Protein AF-A0A4Q5TF94-F1 (afdb_monomer_lite)

Secondary structure (DSSP, 8-state):
-HHHHHHH---HHHHHHHHHHHHHHTT--HHHHHHHHHHHSSPPPGGGS--

Structure (mmCIF, N/CA/C/O backbone):
data_AF-A0A4Q5TF94-F1
#
_entry.id   AF-A0A4Q5TF94-F1
#
loop_
_atom_site.group_PDB
_atom_site.id
_atom_site.type_symbol
_atom_site.label_atom_id
_atom_site.label_alt_id
_atom_site.label_comp_id
_atom_site.label_asym_id
_atom_site.label_entity_id
_atom_site.label_seq_id
_atom_site.pdbx_PDB_ins_code
_atom_site.Cartn_x
_atom_site.Cartn_y
_atom_site.Cartn_z
_atom_site.occupancy
_atom_site.B_iso_or_equiv
_atom_site.auth_seq_id
_atom_site.auth_comp_id
_atom_site.auth_asym_id
_atom_site.auth_atom_id
_atom_site.pdbx_PDB_model_num
ATOM 1 N N . VAL A 1 1 ? -5.762 1.041 -2.312 1.00 84.38 1 VAL A N 1
ATOM 2 C CA . VAL A 1 1 ? -6.270 0.668 -0.967 1.00 84.38 1 VAL A CA 1
ATOM 3 C C . VAL A 1 1 ? -7.523 -0.191 -1.024 1.00 84.38 1 VAL A C 1
ATOM 5 O O . VAL A 1 1 ? -7.475 -1.256 -0.437 1.00 84.38 1 VAL A O 1
ATOM 8 N N . GLY A 1 2 ? -8.584 0.186 -1.754 1.00 86.25 2 GLY A N 1
ATOM 9 C CA . GLY A 1 2 ? -9.821 -0.617 -1.844 1.00 86.25 2 GLY A CA 1
ATOM 10 C C . GLY A 1 2 ? -9.604 -2.090 -2.218 1.00 86.25 2 GLY A C 1
ATOM 11 O O . GLY A 1 2 ? -10.093 -2.959 -1.513 1.00 86.25 2 GLY A O 1
ATOM 12 N N . VAL A 1 3 ? -8.765 -2.365 -3.225 1.00 89.12 3 VAL A N 1
ATOM 13 C CA . VAL A 1 3 ? -8.378 -3.736 -3.625 1.00 89.12 3 VAL A CA 1
ATOM 14 C C . VAL A 1 3 ? -7.843 -4.562 -2.447 1.00 89.12 3 VAL A C 1
ATOM 16 O O . VAL A 1 3 ? -8.234 -5.707 -2.266 1.00 89.12 3 VAL A O 1
ATOM 19 N N . LEU A 1 4 ? -6.993 -3.977 -1.596 1.00 90.00 4 LEU A N 1
ATOM 20 C CA . LEU A 1 4 ? -6.422 -4.672 -0.437 1.00 90.00 4 LEU A CA 1
ATOM 21 C C . LEU A 1 4 ? -7.426 -4.860 0.700 1.00 90.00 4 LEU A C 1
ATOM 23 O O . LEU A 1 4 ? -7.399 -5.877 1.386 1.00 90.00 4 LEU A O 1
ATOM 27 N N . VAL A 1 5 ? -8.303 -3.877 0.903 1.00 91.31 5 VAL A N 1
ATOM 28 C CA . VAL A 1 5 ? -9.393 -3.964 1.882 1.00 91.31 5 VAL A CA 1
ATOM 29 C C . VAL A 1 5 ? -10.321 -5.122 1.520 1.00 91.31 5 VAL A C 1
ATOM 31 O O . VAL A 1 5 ? -10.616 -5.955 2.369 1.00 91.31 5 VAL A O 1
ATOM 34 N N . GLU A 1 6 ? -10.728 -5.207 0.253 1.00 90.88 6 GLU A N 1
ATOM 35 C CA . GLU A 1 6 ? -11.629 -6.250 -0.242 1.00 90.88 6 GLU A CA 1
ATOM 36 C C . GLU A 1 6 ? -10.970 -7.635 -0.226 1.00 90.88 6 GLU A C 1
ATOM 38 O O . GLU A 1 6 ? -11.551 -8.591 0.280 1.00 90.88 6 GLU A O 1
ATOM 43 N N . ARG A 1 7 ? -9.737 -7.741 -0.737 1.00 88.44 7 ARG A N 1
ATOM 44 C CA . ARG A 1 7 ? -9.060 -9.031 -0.926 1.00 88.44 7 ARG A CA 1
ATOM 45 C C . ARG A 1 7 ? -8.498 -9.620 0.369 1.00 88.44 7 ARG A C 1
ATOM 47 O O . ARG A 1 7 ? -8.518 -10.834 0.538 1.00 88.44 7 ARG A O 1
ATOM 54 N N . TYR A 1 8 ? -8.004 -8.779 1.278 1.00 89.44 8 TYR A N 1
ATOM 55 C CA . TYR A 1 8 ? -7.310 -9.217 2.498 1.00 89.44 8 TYR A CA 1
ATOM 56 C C . TYR A 1 8 ? -8.048 -8.858 3.792 1.00 89.44 8 TYR A C 1
ATOM 58 O O . TYR A 1 8 ? -7.52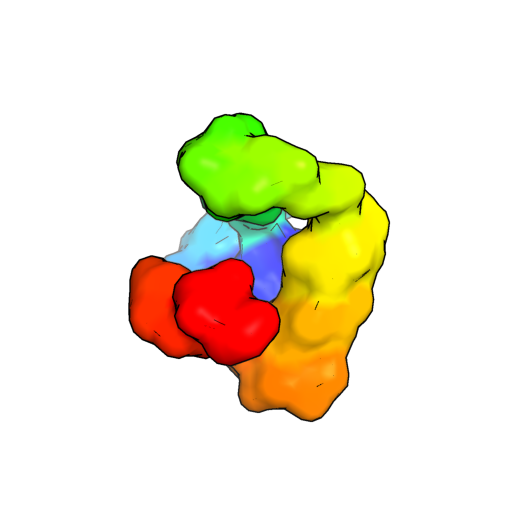1 -9.094 4.878 1.00 89.44 8 TYR A O 1
ATOM 66 N N . GLY A 1 9 ? -9.248 -8.270 3.708 1.00 91.56 9 GLY A N 1
ATOM 67 C CA . GLY A 1 9 ? -10.021 -7.861 4.885 1.00 91.56 9 GLY A CA 1
ATOM 68 C C . GLY A 1 9 ? -9.335 -6.774 5.720 1.00 91.56 9 GLY A C 1
ATOM 69 O O . GLY A 1 9 ? -9.565 -6.679 6.926 1.00 91.56 9 GLY A O 1
ATOM 70 N N . LEU A 1 10 ? -8.452 -5.980 5.108 1.00 93.88 10 LEU A N 1
ATOM 71 C CA . LEU A 1 10 ? -7.704 -4.937 5.805 1.00 93.88 10 LEU A CA 1
ATOM 72 C C . LEU A 1 10 ? -8.575 -3.714 6.085 1.00 93.88 10 LEU A C 1
ATOM 74 O O . LEU A 1 10 ? -9.486 -3.387 5.330 1.00 93.88 10 LEU A O 1
ATOM 78 N N . THR A 1 11 ? -8.238 -2.965 7.132 1.00 96.25 11 THR A N 1
ATOM 79 C CA . THR A 1 11 ? -8.745 -1.597 7.273 1.00 96.25 11 THR A CA 1
ATOM 80 C C . THR A 1 11 ? -8.114 -0.692 6.216 1.00 96.25 11 THR A C 1
ATOM 82 O O . THR A 1 11 ? -7.054 -0.997 5.664 1.00 96.25 11 THR A O 1
ATOM 85 N N . VAL A 1 12 ? -8.741 0.456 5.947 1.00 92.75 12 VAL A N 1
ATOM 86 C CA . VAL A 1 12 ? -8.201 1.446 5.002 1.00 92.75 12 VAL A CA 1
ATOM 87 C C . VAL A 1 12 ? -6.794 1.893 5.415 1.00 92.75 12 VAL A C 1
ATOM 89 O O . VAL A 1 12 ? -5.895 1.914 4.574 1.00 92.75 12 VAL A O 1
ATOM 92 N N . ASP A 1 13 ? -6.580 2.171 6.704 1.00 95.75 13 ASP A N 1
ATOM 93 C CA . ASP A 1 13 ? -5.269 2.541 7.246 1.00 95.75 13 ASP A CA 1
ATOM 94 C C . ASP A 1 13 ? -4.234 1.424 7.095 1.00 95.75 13 ASP A C 1
ATOM 96 O O . ASP A 1 13 ? -3.113 1.678 6.652 1.00 95.75 13 ASP A O 1
ATOM 100 N N . ALA A 1 14 ? -4.600 0.175 7.406 1.00 93.88 14 ALA A N 1
ATOM 101 C CA . ALA A 1 14 ? -3.693 -0.961 7.257 1.00 93.88 14 ALA A CA 1
ATOM 102 C C . ALA A 1 14 ? -3.314 -1.182 5.786 1.00 93.88 14 ALA A C 1
ATOM 104 O O . ALA A 1 14 ? -2.134 -1.318 5.465 1.00 93.88 14 ALA A O 1
ATOM 105 N N . ALA A 1 15 ? -4.293 -1.132 4.879 1.00 94.06 15 ALA A N 1
ATOM 106 C CA . ALA A 1 15 ? -4.059 -1.220 3.441 1.00 94.06 15 ALA A CA 1
ATOM 107 C C . ALA A 1 15 ? -3.140 -0.097 2.938 1.00 94.06 15 ALA A C 1
ATOM 109 O O . ALA A 1 15 ? -2.294 -0.323 2.074 1.00 94.06 15 ALA A O 1
ATOM 110 N N . PHE A 1 16 ? -3.284 1.118 3.473 1.00 94.31 16 PHE A N 1
ATOM 111 C CA . PHE A 1 16 ? -2.407 2.2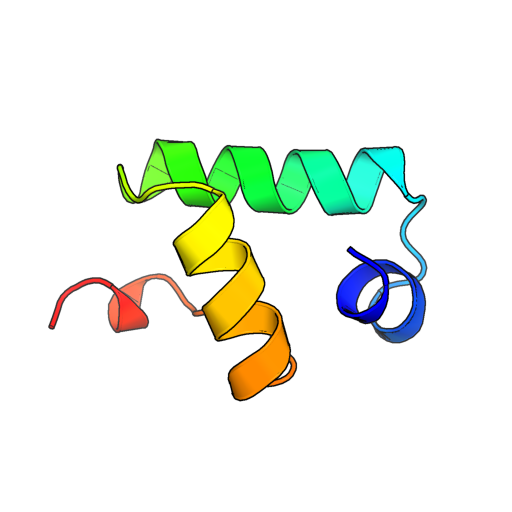30 3.123 1.00 94.31 16 PHE A CA 1
ATOM 112 C C . PHE A 1 16 ? -0.978 2.016 3.636 1.00 94.31 16 PHE A C 1
ATOM 114 O O . PHE A 1 16 ? -0.026 2.208 2.881 1.00 94.31 16 PHE A O 1
ATOM 121 N N . GLN A 1 17 ? -0.815 1.550 4.876 1.00 96.19 17 GLN A N 1
ATOM 122 C CA . GLN A 1 17 ? 0.500 1.244 5.448 1.00 96.19 17 GLN A CA 1
ATOM 123 C C . GLN A 1 17 ? 1.243 0.147 4.678 1.00 96.19 17 GLN A C 1
ATOM 125 O O . GLN A 1 17 ? 2.463 0.219 4.528 1.00 96.19 17 GLN A O 1
ATOM 130 N N . VAL A 1 18 ? 0.520 -0.836 4.137 1.00 94.06 18 VAL A N 1
ATOM 131 C CA . VA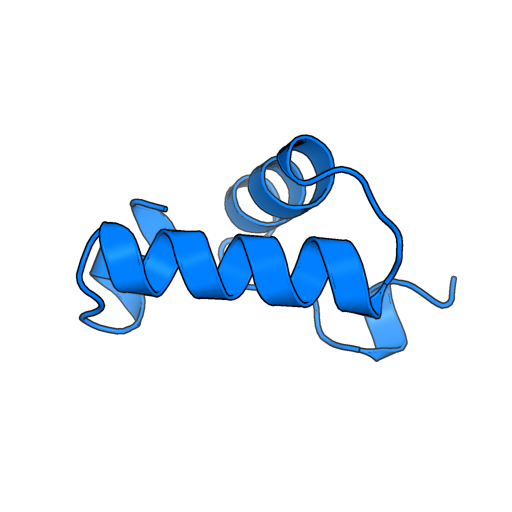L A 1 18 ? 1.107 -1.855 3.256 1.00 94.06 18 VAL A CA 1
ATOM 132 C C . VAL A 1 18 ? 1.697 -1.216 1.994 1.00 94.06 18 VAL A C 1
ATOM 134 O O . VAL A 1 18 ? 2.853 -1.472 1.664 1.00 94.06 18 VAL A O 1
ATOM 137 N N . LEU A 1 19 ? 0.963 -0.306 1.34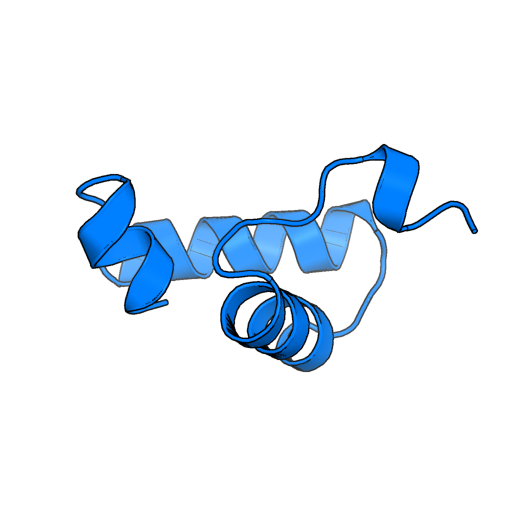3 1.00 94.25 19 LEU A N 1
ATOM 138 C CA . LEU A 1 19 ? 1.478 0.430 0.180 1.00 94.25 19 LEU A CA 1
ATOM 139 C C . LEU A 1 19 ? 2.709 1.275 0.528 1.00 94.25 19 LEU A C 1
ATOM 141 O O . LEU A 1 19 ? 3.664 1.324 -0.247 1.00 94.25 19 LEU A O 1
ATOM 145 N N . VAL A 1 20 ? 2.696 1.935 1.690 1.00 95.12 20 VAL A N 1
ATOM 146 C CA . VAL A 1 20 ? 3.820 2.751 2.173 1.00 95.12 20 VAL A CA 1
ATOM 147 C C . VAL A 1 20 ? 5.063 1.897 2.391 1.00 95.12 20 VAL A C 1
ATOM 149 O O . VAL A 1 20 ? 6.150 2.296 1.975 1.00 95.12 20 VAL A O 1
ATOM 152 N N . ARG A 1 21 ? 4.911 0.707 2.980 1.00 93.94 21 ARG A N 1
ATOM 153 C CA . ARG A 1 21 ? 6.022 -0.228 3.174 1.00 93.94 21 ARG A CA 1
ATOM 154 C C . ARG A 1 21 ? 6.630 -0.661 1.843 1.00 93.94 21 ARG A C 1
ATOM 156 O O . ARG A 1 21 ? 7.842 -0.566 1.705 1.00 93.94 21 ARG A O 1
ATOM 163 N N . HIS A 1 22 ? 5.809 -1.053 0.868 1.00 92.12 22 HIS A N 1
ATOM 164 C CA . HIS A 1 22 ? 6.283 -1.422 -0.475 1.00 92.12 22 HIS A CA 1
ATOM 165 C C . HIS A 1 22 ? 6.995 -0.262 -1.172 1.00 92.12 22 HIS A C 1
ATOM 167 O O . HIS A 1 22 ? 8.064 -0.430 -1.749 1.00 92.12 22 HIS A O 1
ATOM 173 N N . SER A 1 23 ? 6.432 0.944 -1.069 1.00 92.94 23 SER A N 1
ATOM 174 C CA . SER A 1 23 ? 7.039 2.159 -1.616 1.00 92.94 23 SER A CA 1
ATOM 175 C C . SER A 1 23 ? 8.438 2.402 -1.046 1.00 92.94 23 SER A C 1
ATOM 177 O O . SER A 1 23 ? 9.357 2.705 -1.803 1.00 92.94 23 SER A O 1
ATOM 179 N N . GLN A 1 24 ? 8.612 2.237 0.267 1.00 94.44 24 GLN A N 1
ATOM 180 C CA . GLN A 1 24 ? 9.904 2.425 0.930 1.00 94.44 24 GLN A CA 1
ATOM 181 C C . GLN A 1 24 ? 10.882 1.284 0.643 1.00 94.44 24 GLN A C 1
ATOM 183 O O . GLN A 1 24 ? 12.049 1.557 0.385 1.00 94.44 24 GLN A O 1
ATOM 188 N N . HIS A 1 25 ? 10.413 0.032 0.660 1.00 93.44 25 HIS A N 1
ATOM 189 C CA . HIS A 1 25 ? 11.258 -1.145 0.449 1.00 93.44 25 HIS A CA 1
ATOM 190 C C . HIS A 1 25 ? 11.886 -1.133 -0.947 1.00 93.44 25 HIS A C 1
ATOM 192 O O . HIS A 1 25 ? 13.092 -1.297 -1.086 1.00 93.44 25 HIS A O 1
ATOM 198 N N . HIS A 1 26 ? 11.081 -0.840 -1.970 1.00 90.12 26 HIS A N 1
ATOM 199 C CA . HIS A 1 26 ? 11.538 -0.819 -3.361 1.00 90.12 26 HIS A CA 1
ATOM 200 C C . HIS A 1 26 ? 11.982 0.573 -3.834 1.00 90.12 26 HIS A C 1
ATOM 202 O O . HIS A 1 26 ? 12.323 0.751 -5.000 1.00 90.12 26 HIS A O 1
ATOM 208 N N . ASN A 1 27 ? 11.954 1.581 -2.954 1.00 94.12 27 ASN A N 1
ATOM 209 C CA . ASN A 1 27 ? 12.257 2.978 -3.277 1.00 94.12 27 ASN A CA 1
ATOM 210 C C . ASN A 1 27 ? 11.497 3.504 -4.519 1.00 94.12 27 ASN A C 1
ATOM 212 O O . ASN A 1 27 ? 12.010 4.283 -5.327 1.00 94.12 27 ASN A O 1
ATOM 216 N N . VAL A 1 28 ? 10.244 3.077 -4.672 1.00 92.44 28 VAL A N 1
ATOM 217 C CA . VAL A 1 28 ? 9.339 3.485 -5.754 1.00 92.44 28 VAL A CA 1
ATOM 218 C C . VAL A 1 28 ? 8.279 4.426 -5.212 1.00 92.44 28 VAL A C 1
ATOM 220 O O . VAL A 1 28 ? 7.925 4.397 -4.033 1.00 92.44 28 VAL A O 1
ATOM 223 N N . LYS A 1 29 ? 7.724 5.287 -6.064 1.00 95.25 29 LYS A N 1
ATOM 224 C CA . LYS A 1 29 ? 6.712 6.243 -5.606 1.00 95.25 29 LYS A CA 1
ATOM 225 C C . LYS A 1 29 ? 5.440 5.490 -5.223 1.00 95.25 29 LYS A C 1
ATOM 227 O O . LYS A 1 29 ? 4.952 4.665 -5.987 1.00 95.25 29 LYS A O 1
ATOM 232 N N . LEU A 1 30 ? 4.834 5.860 -4.096 1.00 94.25 30 LEU A N 1
ATOM 233 C CA . LEU A 1 30 ? 3.593 5.260 -3.590 1.00 94.25 30 LEU A CA 1
ATOM 234 C C . LEU A 1 30 ? 2.475 5.166 -4.643 1.00 94.25 30 LEU A C 1
ATOM 236 O O . LEU A 1 30 ? 1.758 4.173 -4.715 1.00 94.25 30 LEU A O 1
ATOM 240 N N . ARG A 1 31 ? 2.341 6.194 -5.490 1.00 94.38 31 ARG A N 1
ATOM 241 C CA . ARG A 1 31 ? 1.366 6.216 -6.593 1.00 94.38 31 ARG A CA 1
ATOM 242 C C . ARG A 1 31 ? 1.616 5.138 -7.649 1.00 94.38 31 ARG A C 1
ATOM 244 O O . ARG A 1 31 ? 0.662 4.657 -8.244 1.00 94.38 31 ARG A O 1
ATOM 251 N N . ASP A 1 32 ? 2.874 4.773 -7.877 1.00 94.06 32 ASP A N 1
ATOM 252 C CA . ASP A 1 32 ? 3.251 3.749 -8.847 1.00 94.06 32 ASP A CA 1
ATOM 253 C C . ASP A 1 32 ? 2.952 2.357 -8.282 1.00 94.06 32 ASP A C 1
ATOM 255 O O . ASP A 1 32 ? 2.382 1.535 -8.991 1.00 94.06 32 ASP A O 1
ATOM 259 N N . VAL A 1 33 ? 3.194 2.137 -6.982 1.00 92.56 33 VAL A N 1
ATOM 260 C CA . VAL A 1 33 ? 2.744 0.926 -6.262 1.00 92.56 33 VAL A CA 1
ATOM 261 C C . VAL A 1 33 ? 1.225 0.789 -6.325 1.00 92.56 33 VAL A C 1
ATOM 263 O O . VAL A 1 33 ? 0.706 -0.268 -6.662 1.00 92.56 33 VAL A O 1
ATOM 266 N N . ALA A 1 34 ? 0.497 1.869 -6.027 1.00 93.19 34 ALA A N 1
ATOM 267 C CA . ALA A 1 34 ? -0.961 1.862 -6.056 1.00 93.19 34 ALA A CA 1
ATOM 268 C C . ALA A 1 34 ? -1.516 1.611 -7.465 1.00 93.19 34 ALA A C 1
ATOM 270 O O . ALA A 1 34 ? -2.527 0.928 -7.599 1.00 93.19 34 ALA A O 1
ATOM 271 N N . ARG A 1 35 ? -0.858 2.148 -8.499 1.00 92.81 35 ARG A N 1
ATOM 272 C CA . ARG A 1 35 ? -1.200 1.888 -9.898 1.00 92.81 35 ARG A CA 1
ATOM 273 C C . ARG A 1 35 ? -1.005 0.414 -10.250 1.00 92.81 35 ARG A C 1
ATOM 275 O O . ARG A 1 35 ? -1.962 -0.189 -10.717 1.00 92.81 35 ARG A O 1
ATOM 282 N N . ARG A 1 36 ? 0.158 -0.173 -9.941 1.00 90.94 36 ARG A N 1
ATOM 283 C CA . ARG A 1 36 ? 0.407 -1.605 -10.186 1.00 90.94 36 ARG A CA 1
ATOM 284 C C . ARG A 1 36 ? -0.578 -2.497 -9.441 1.00 90.94 36 ARG A C 1
ATOM 286 O O . ARG A 1 36 ? -1.139 -3.398 -10.039 1.00 90.94 36 ARG A O 1
ATOM 293 N N . LEU A 1 37 ? -0.894 -2.167 -8.187 1.00 91.56 37 LEU A N 1
ATOM 294 C CA . LEU A 1 37 ? -1.926 -2.873 -7.423 1.00 91.56 37 LEU A CA 1
ATOM 295 C C . LEU A 1 37 ? -3.292 -2.882 -8.130 1.00 91.56 37 LEU A C 1
ATOM 297 O O . LEU A 1 37 ? -4.031 -3.857 -8.040 1.00 91.56 37 LEU A O 1
ATOM 301 N N . VAL A 1 38 ? -3.667 -1.785 -8.790 1.00 91.00 38 VAL A N 1
ATOM 302 C CA . VAL A 1 38 ? -4.936 -1.704 -9.530 1.00 91.00 38 VAL A CA 1
ATOM 303 C C . VAL A 1 38 ? -4.848 -2.431 -10.874 1.00 91.00 38 VAL A C 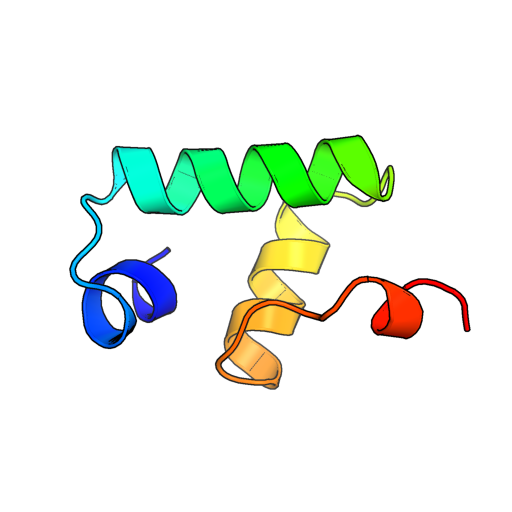1
ATOM 305 O O . VAL A 1 38 ? -5.823 -3.057 -11.274 1.00 91.00 38 VAL A O 1
ATOM 308 N N . GLU A 1 39 ? -3.705 -2.358 -11.556 1.00 91.75 39 GLU A N 1
ATOM 309 C CA . GLU A 1 39 ? -3.474 -2.994 -12.860 1.00 91.75 39 GLU A CA 1
ATOM 310 C C . GLU A 1 39 ? -3.367 -4.524 -12.753 1.00 91.75 39 GLU A C 1
ATOM 312 O O . GLU A 1 39 ? -3.956 -5.240 -13.559 1.00 91.75 39 GLU A O 1
ATOM 317 N N . GLU A 1 40 ? -2.655 -5.026 -11.744 1.00 88.81 40 GLU A N 1
ATOM 318 C CA . GLU A 1 40 ? -2.399 -6.456 -11.521 1.00 88.81 40 GLU A CA 1
ATOM 319 C C . GLU A 1 40 ? -3.445 -7.097 -10.594 1.00 88.81 40 GLU A C 1
ATOM 321 O O . GLU A 1 40 ? -3.602 -8.318 -10.559 1.00 88.81 40 GLU A O 1
ATOM 326 N N . GLY A 1 41 ? -4.192 -6.281 -9.844 1.00 87.44 41 GLY A N 1
ATOM 327 C CA . GLY A 1 41 ? -5.171 -6.743 -8.861 1.00 87.44 41 GLY A CA 1
ATOM 328 C C . GLY A 1 41 ? -4.547 -7.343 -7.597 1.00 87.44 41 GLY A C 1
ATOM 329 O O . GLY A 1 41 ? -5.284 -7.860 -6.754 1.00 87.44 41 GLY A O 1
ATOM 330 N N . ASP A 1 42 ? -3.222 -7.279 -7.458 1.00 86.69 42 ASP A N 1
ATOM 331 C CA . ASP A 1 42 ? -2.479 -7.726 -6.284 1.00 86.69 42 ASP A CA 1
ATOM 332 C C . ASP A 1 42 ? -1.218 -6.884 -6.039 1.00 86.69 42 ASP A C 1
ATOM 334 O O . ASP A 1 42 ? -0.833 -6.059 -6.868 1.00 86.69 42 ASP A O 1
ATOM 338 N N . LEU A 1 43 ? -0.593 -7.050 -4.871 1.00 83.38 43 LEU A N 1
ATOM 339 C CA . LEU A 1 43 ? 0.699 -6.444 -4.598 1.00 83.38 43 LEU A CA 1
ATOM 340 C C . LEU A 1 43 ? 1.785 -7.125 -5.436 1.00 83.38 43 LEU A C 1
ATOM 342 O O . LEU A 1 43 ? 1.904 -8.346 -5.392 1.00 83.38 43 LEU A O 1
ATOM 346 N N . PRO A 1 44 ? 2.615 -6.339 -6.132 1.00 80.44 44 PRO A N 1
ATOM 347 C CA . PRO A 1 44 ? 3.768 -6.862 -6.849 1.00 80.44 44 PRO A CA 1
ATOM 348 C C . PRO A 1 44 ? 4.740 -7.558 -5.883 1.00 80.44 44 PRO A C 1
ATOM 350 O O . PRO A 1 44 ? 5.195 -6.946 -4.911 1.00 80.44 44 PRO A O 1
ATOM 353 N N . ASP A 1 45 ? 5.055 -8.827 -6.152 1.00 80.25 45 ASP A N 1
ATOM 354 C CA . ASP A 1 45 ? 6.044 -9.620 -5.408 1.00 80.25 45 ASP A CA 1
ATOM 355 C C . ASP A 1 45 ? 7.450 -9.008 -5.511 1.00 80.25 45 ASP A C 1
ATOM 357 O O . ASP A 1 45 ? 7.744 -8.265 -6.449 1.00 80.25 45 ASP A O 1
ATOM 361 N N . GLU A 1 46 ? 8.340 -9.344 -4.573 1.00 74.75 46 GLU A N 1
ATOM 362 C CA . GLU A 1 46 ? 9.689 -8.756 -4.456 1.00 74.75 46 GLU A CA 1
ATOM 363 C C . GLU A 1 46 ? 10.445 -8.723 -5.805 1.00 74.75 46 GLU A C 1
ATOM 365 O O . GLU A 1 46 ? 10.940 -7.677 -6.222 1.00 74.75 46 GLU A O 1
ATOM 370 N N . GLY A 1 47 ? 10.412 -9.830 -6.558 1.00 70.38 47 GLY A N 1
ATOM 371 C CA . GLY A 1 47 ? 11.105 -9.969 -7.846 1.00 70.38 47 GLY A CA 1
ATOM 372 C C . GLY A 1 47 ? 10.467 -9.234 -9.035 1.00 70.38 47 GLY A C 1
ATOM 373 O O . GLY A 1 47 ? 11.048 -9.199 -10.116 1.00 70.38 47 GLY A O 1
ATOM 374 N N . SER A 1 48 ? 9.287 -8.630 -8.874 1.00 74.19 48 SER A N 1
ATOM 375 C CA . SER A 1 48 ? 8.620 -7.861 -9.944 1.00 74.19 48 SER A CA 1
ATOM 376 C C . SER A 1 48 ? 9.133 -6.415 -10.070 1.00 74.19 48 SER A C 1
ATOM 378 O O . SER A 1 48 ? 8.780 -5.690 -11.010 1.00 74.19 48 SER A O 1
ATOM 380 N N . TRP A 1 49 ? 9.976 -5.981 -9.127 1.00 74.88 49 TRP A N 1
ATOM 381 C CA . TRP A 1 49 ? 10.633 -4.671 -9.133 1.00 74.88 49 TRP A CA 1
ATOM 382 C C . TRP A 1 49 ? 12.095 -4.722 -9.592 1.00 74.88 49 TRP A C 1
ATOM 384 O O . TRP A 1 49 ? 12.667 -3.670 -9.858 1.00 74.88 49 TRP A O 1
ATOM 394 N N . GLU A 1 50 ? 12.681 -5.917 -9.706 1.00 66.69 50 GLU A N 1
ATOM 395 C CA . GLU A 1 50 ? 14.099 -6.137 -10.040 1.00 66.69 50 GLU A CA 1
ATOM 396 C C . GLU A 1 50 ? 14.385 -6.253 -11.555 1.00 66.69 50 GLU A C 1
A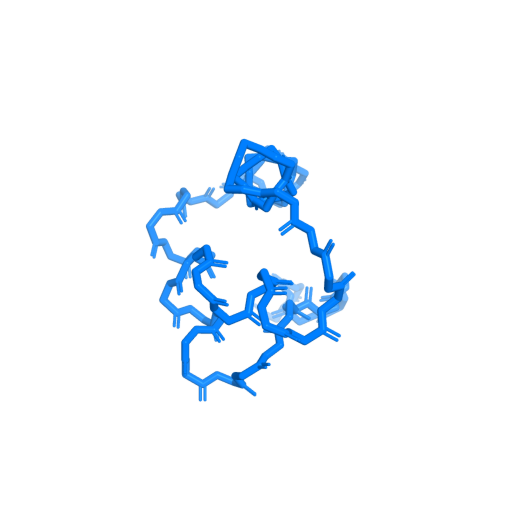TOM 398 O O . GLU A 1 50 ? 15.485 -6.645 -11.941 1.00 66.69 50 GLU A O 1
ATOM 403 N N . ALA A 1 51 ? 13.413 -5.928 -12.417 1.00 56.94 51 ALA A N 1
ATOM 404 C CA . ALA A 1 51 ? 13.527 -6.027 -13.879 1.00 56.94 51 ALA A CA 1
ATOM 405 C C . ALA A 1 51 ? 14.200 -4.814 -14.544 1.00 56.94 51 ALA A C 1
ATOM 407 O O . ALA A 1 51 ? 13.879 -3.662 -14.164 1.00 56.94 51 ALA A O 1
#

Radius of gyration: 10.23 Å; chains: 1; bounding box: 26×16×21 Å

Sequence (51 aa):
VGVLVERYGLTVDAAFQVLVRHSQHHNVKLRDVARRLVEEGDLPDEGSWEA

pLDDT: mean 88.86, std 8.18, range [56.94, 96.25]

Foldseek 3Di:
DVLCCVPVVDDPVRVLVVLVVVCVVLVHDSVVQVVCCVVVSHGDDPVNSVD